Protein AF-A0A8S2GA07-F1 (afdb_monomer)

Foldseek 3Di:
DVCCLVVLNPVHDPVVVLVVQKDKDWAQDALVVCPPDFDLQNLQLVLCCVLVNPVQRPDHGRIFIWAFFCAPPPDDSSLRTYGPVLVVDDPVSSVVSCCVSRVDDPPDDPDPSNGHDSVVSVVVVVVVVVVVVVVVVVVVVVVVVQVVDPPPVVCVVVVVVVVVVVPD

Secondary structure (DSSP, 8-state):
-HHHHHTTTTTS-HHHHHHHH-EEEE-SS-GGGGTT---HHHHHHHHHHHHH-GGGGSSTT-EEEEEEBS-STTS-GGGGEEEGGGGGS-HHHHHHHHHHHHT--TTS---HHHHB-HHHHHHHHHHHHHHHHHHHHHHHHHHHHHHTSTTGGGTHHHHHHHHHHTT-

InterPro domains:
  IPR029703 DNA polymerase epsilon catalytic subunit [PTHR10670] (1-134)
  IPR043502 DNA/RNA polymerase superfamily [SSF56672] (13-139)
  IPR055191 DNA polymerase epsilon ,catalytic subunit A, thumb domain [PF22634] (1-134)

Solvent-accessible surface area (backbone atoms only — not comparable to full-atom values): 9688 Å² total; per-residue (Å²): 108,68,64,44,56,76,53,62,42,71,94,51,53,72,69,59,49,49,63,75,65,45,45,77,45,70,36,88,55,35,66,79,78,52,71,87,65,86,38,43,54,53,40,19,46,53,52,46,23,70,74,76,35,63,76,70,43,66,51,61,55,43,71,33,44,29,39,54,36,50,38,52,77,91,58,58,70,37,73,20,30,42,45,53,70,47,78,75,46,58,70,70,60,31,51,52,52,52,29,66,67,34,72,49,58,93,88,57,81,82,48,67,71,77,40,41,28,56,65,60,54,50,54,52,51,51,53,50,52,50,49,53,53,48,50,53,54,52,52,51,52,51,51,56,54,52,72,68,40,93,71,42,84,75,53,52,63,60,52,55,56,49,60,62,60,74,73,111

Radius of gyration: 22.99 Å; Cα contacts (8 Å, |Δi|>4): 160; chains: 1; bounding box: 65×40×54 Å

Structure (mmCIF, N/CA/C/O backbone):
data_AF-A0A8S2GA07-F1
#
_entry.id   AF-A0A8S2GA07-F1
#
loop_
_atom_site.group_PDB
_atom_site.id
_atom_site.type_symbol
_atom_site.label_atom_id
_atom_site.label_alt_id
_atom_site.label_comp_id
_atom_site.label_asym_id
_atom_site.label_entity_id
_atom_site.label_seq_id
_atom_site.pdbx_PDB_ins_code
_atom_site.Cartn_x
_atom_site.Cartn_y
_atom_site.Cartn_z
_atom_site.occupancy
_atom_site.B_iso_or_equiv
_atom_site.auth_seq_id
_atom_site.auth_comp_id
_atom_site.auth_asym_id
_atom_site.auth_atom_id
_atom_site.pdbx_PDB_model_num
ATOM 1 N N . TRP A 1 1 ? 9.305 -14.309 -10.192 1.00 75.12 1 TRP A N 1
ATOM 2 C CA . TRP A 1 1 ? 8.770 -12.931 -10.089 1.00 75.12 1 TRP A CA 1
ATOM 3 C C . TRP A 1 1 ? 7.578 -12.717 -11.002 1.00 75.12 1 TRP A C 1
ATOM 5 O O . TRP A 1 1 ? 6.511 -12.451 -10.474 1.00 75.12 1 TRP A O 1
ATOM 15 N N . LEU A 1 2 ? 7.715 -12.875 -12.326 1.00 82.94 2 LEU A N 1
ATOM 16 C CA . LEU A 1 2 ? 6.556 -12.829 -13.230 1.00 82.94 2 LEU A CA 1
ATOM 17 C C . LEU A 1 2 ? 5.563 -13.952 -12.913 1.00 82.94 2 LEU A C 1
ATOM 19 O O . LEU A 1 2 ? 4.393 -13.659 -12.715 1.00 82.94 2 LEU A O 1
ATOM 23 N N . ASP A 1 3 ? 6.044 -15.187 -12.738 1.00 87.00 3 ASP A N 1
ATOM 24 C CA . ASP A 1 3 ? 5.172 -16.331 -12.425 1.00 87.00 3 ASP A CA 1
ATOM 25 C C . ASP A 1 3 ? 4.353 -16.106 -11.154 1.00 87.00 3 ASP A C 1
ATOM 27 O O . ASP A 1 3 ? 3.157 -16.340 -11.158 1.00 87.00 3 ASP A O 1
ATOM 31 N N . VAL A 1 4 ? 4.969 -15.547 -10.105 1.00 90.12 4 VAL A N 1
ATOM 32 C CA . VAL A 1 4 ? 4.290 -15.211 -8.841 1.00 90.12 4 VAL A CA 1
ATOM 33 C C . VAL A 1 4 ? 3.187 -14.169 -9.046 1.00 90.12 4 VAL A C 1
ATOM 35 O O . VAL A 1 4 ? 2.125 -14.282 -8.444 1.00 90.12 4 VAL A O 1
ATOM 38 N N . LEU A 1 5 ? 3.422 -13.149 -9.878 1.00 91.69 5 LEU A N 1
ATOM 39 C CA . LEU A 1 5 ? 2.415 -12.120 -10.147 1.00 91.69 5 LEU A CA 1
ATOM 40 C C . LEU A 1 5 ? 1.276 -12.653 -11.023 1.00 91.69 5 LEU A C 1
ATOM 42 O O . LEU A 1 5 ? 0.121 -12.362 -10.737 1.00 91.69 5 LEU A O 1
ATOM 46 N N . TYR A 1 6 ? 1.580 -13.449 -12.051 1.00 91.44 6 TYR A N 1
ATOM 47 C CA . TYR A 1 6 ? 0.567 -14.017 -12.948 1.00 91.44 6 TYR A CA 1
ATOM 48 C C . TYR A 1 6 ? -0.194 -15.201 -12.340 1.00 91.44 6 TYR A C 1
ATOM 50 O O . TYR A 1 6 ? -1.338 -15.436 -12.717 1.00 91.44 6 TYR A O 1
ATOM 58 N N . SER A 1 7 ? 0.396 -15.918 -11.380 1.00 93.81 7 SER A N 1
ATOM 59 C CA . SER A 1 7 ? -0.290 -16.948 -10.591 1.00 93.81 7 SER A CA 1
ATOM 60 C C . SER A 1 7 ? -1.026 -16.383 -9.374 1.00 93.81 7 SER A C 1
ATOM 62 O O . SER A 1 7 ? -1.534 -17.158 -8.566 1.00 93.81 7 SER A O 1
ATOM 64 N N . HIS A 1 8 ? -1.060 -15.053 -9.211 1.00 93.12 8 HIS A N 1
ATOM 65 C CA . HIS A 1 8 ? -1.625 -14.369 -8.042 1.00 93.12 8 HIS A CA 1
ATOM 66 C C . HIS A 1 8 ? -1.103 -14.921 -6.699 1.00 93.12 8 HIS A C 1
ATOM 68 O O . HIS A 1 8 ? -1.812 -14.959 -5.693 1.00 93.12 8 HIS A O 1
ATOM 74 N N . GLY A 1 9 ? 0.158 -15.363 -6.670 1.00 91.19 9 GLY A N 1
ATOM 75 C CA . GLY A 1 9 ? 0.802 -15.887 -5.469 1.00 91.19 9 GLY A CA 1
ATOM 76 C C . GLY A 1 9 ? 0.146 -17.150 -4.903 1.00 91.19 9 GLY A C 1
ATOM 77 O O . GLY A 1 9 ? 0.163 -17.336 -3.686 1.00 91.19 9 GLY A O 1
ATOM 78 N N . ASN A 1 10 ? -0.449 -17.999 -5.747 1.00 90.81 10 ASN A N 1
ATOM 79 C CA . ASN A 1 10 ? -1.094 -19.244 -5.308 1.00 90.81 10 ASN A CA 1
ATOM 80 C C . ASN A 1 10 ? -0.121 -20.233 -4.643 1.00 90.81 10 ASN A C 1
ATOM 82 O O . ASN A 1 10 ? -0.509 -20.934 -3.713 1.00 90.81 10 ASN A O 1
ATOM 86 N N . ASP A 1 11 ? 1.141 -20.255 -5.077 1.00 90.38 11 ASP A N 1
ATOM 87 C CA . ASP A 1 11 ? 2.148 -21.220 -4.608 1.00 90.38 11 ASP A CA 1
ATOM 88 C C . ASP A 1 11 ? 2.982 -20.717 -3.415 1.00 90.38 11 ASP A C 1
ATOM 90 O O . ASP A 1 11 ? 3.958 -21.357 -3.025 1.00 90.38 11 ASP A O 1
ATOM 94 N N . ILE A 1 12 ? 2.638 -19.554 -2.849 1.00 93.12 12 ILE A N 1
ATOM 95 C CA . ILE A 1 12 ? 3.376 -18.934 -1.739 1.00 93.12 12 ILE A CA 1
ATOM 96 C C . ILE A 1 12 ? 2.453 -18.575 -0.580 1.00 93.12 12 ILE A C 1
ATOM 98 O O . ILE A 1 12 ? 1.261 -18.325 -0.761 1.00 93.12 12 ILE A O 1
ATOM 102 N N . THR A 1 13 ? 3.013 -18.520 0.627 1.00 93.31 13 THR A N 1
ATOM 103 C CA . THR A 1 13 ? 2.250 -18.166 1.831 1.00 93.31 13 THR A CA 1
ATOM 104 C C . THR A 1 13 ? 1.920 -16.673 1.873 1.00 93.31 13 THR A C 1
ATOM 106 O O . THR A 1 13 ? 2.629 -15.847 1.302 1.00 93.31 13 THR A O 1
ATOM 109 N N . ASP A 1 14 ? 0.879 -16.287 2.615 1.00 91.12 14 ASP A N 1
ATOM 110 C CA . ASP A 1 14 ? 0.476 -14.876 2.755 1.00 91.12 14 ASP A CA 1
ATOM 111 C C . ASP A 1 14 ? 1.594 -14.000 3.324 1.00 91.12 14 ASP A C 1
ATOM 113 O O . ASP A 1 14 ? 1.749 -12.841 2.942 1.00 91.12 14 ASP A O 1
ATOM 117 N N . LYS A 1 15 ? 2.401 -14.564 4.228 1.00 90.06 15 LYS A N 1
ATOM 118 C CA . LYS A 1 15 ? 3.541 -13.873 4.830 1.00 90.06 15 LYS A CA 1
ATOM 119 C C . LYS A 1 15 ? 4.607 -13.551 3.783 1.00 90.06 15 LYS A C 1
ATOM 121 O O . LYS A 1 15 ? 5.058 -12.409 3.716 1.00 90.06 15 LYS A O 1
ATOM 126 N N . GLU A 1 16 ? 4.985 -14.539 2.973 1.00 91.75 16 GLU A N 1
ATOM 127 C CA . GLU A 1 16 ? 5.952 -14.366 1.883 1.00 91.75 16 GLU A CA 1
ATOM 128 C C . GLU A 1 16 ? 5.404 -13.423 0.814 1.00 91.75 16 GLU A C 1
ATOM 130 O O . GLU A 1 16 ? 6.106 -12.518 0.367 1.00 91.75 16 GLU A O 1
ATOM 135 N N . LEU A 1 17 ? 4.126 -13.576 0.457 1.00 92.25 17 LEU A N 1
ATOM 136 C CA . LEU A 1 17 ? 3.453 -12.716 -0.508 1.00 92.25 17 LEU A CA 1
ATOM 137 C C . LEU A 1 17 ? 3.510 -11.252 -0.069 1.00 92.25 17 LEU A C 1
ATOM 139 O O . LEU A 1 17 ? 3.981 -10.403 -0.825 1.00 92.25 17 LEU A O 1
ATOM 143 N N . VAL A 1 18 ? 3.088 -10.962 1.166 1.00 90.81 18 VAL A N 1
ATOM 144 C CA . VAL A 1 18 ? 3.154 -9.621 1.757 1.00 90.81 18 VAL A CA 1
ATOM 145 C C . VAL A 1 18 ? 4.578 -9.083 1.741 1.00 90.81 18 VAL A C 1
ATOM 147 O O . VAL A 1 18 ? 4.783 -7.913 1.428 1.00 90.81 18 VAL A O 1
ATOM 150 N N . GLU A 1 19 ? 5.572 -9.903 2.071 1.00 90.25 19 GLU A N 1
ATOM 151 C CA . GLU A 1 19 ? 6.963 -9.467 2.074 1.00 90.25 19 GLU A CA 1
ATOM 152 C C . GLU A 1 19 ? 7.434 -9.029 0.684 1.00 90.25 19 GLU A C 1
ATOM 154 O O . GLU A 1 19 ? 7.995 -7.937 0.559 1.00 90.25 19 GLU A O 1
ATOM 159 N N . LEU A 1 20 ? 7.104 -9.810 -0.347 1.00 90.88 20 LEU A N 1
ATOM 160 C CA . LEU A 1 20 ? 7.487 -9.560 -1.737 1.00 90.88 20 LEU A CA 1
ATOM 161 C C . LEU A 1 20 ? 6.804 -8.329 -2.349 1.00 90.88 20 LEU A C 1
ATOM 163 O O . LEU A 1 20 ? 7.451 -7.568 -3.067 1.00 90.88 20 LEU A O 1
ATOM 167 N N . ILE A 1 21 ? 5.507 -8.129 -2.094 1.00 92.19 21 ILE A N 1
ATOM 168 C CA . ILE A 1 21 ? 4.715 -7.070 -2.754 1.00 92.19 21 ILE A CA 1
ATOM 169 C C . ILE A 1 21 ? 4.611 -5.781 -1.932 1.00 92.19 21 ILE A C 1
ATOM 171 O O . ILE A 1 21 ? 4.107 -4.764 -2.421 1.00 92.19 21 ILE A O 1
ATOM 175 N N . SER A 1 22 ? 5.026 -5.819 -0.663 1.00 93.44 22 SER A N 1
ATOM 176 C CA . SER A 1 22 ? 4.945 -4.657 0.214 1.00 93.44 22 SER A CA 1
ATOM 177 C C . SER A 1 22 ? 5.824 -3.513 -0.262 1.00 93.44 22 SER A C 1
ATOM 179 O O . SER A 1 22 ? 6.985 -3.690 -0.621 1.00 93.44 22 SER A O 1
ATOM 181 N N . GLU A 1 23 ? 5.293 -2.300 -0.168 1.00 94.56 23 GL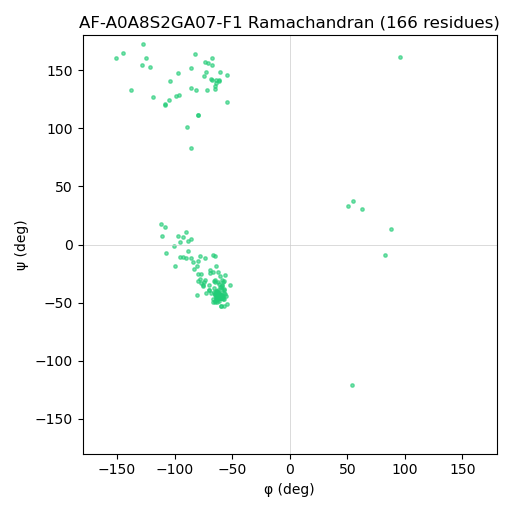U A N 1
ATOM 182 C CA . GLU A 1 23 ? 6.076 -1.089 -0.341 1.00 94.56 23 GLU A CA 1
ATOM 183 C C . GLU A 1 23 ? 6.353 -0.446 1.014 1.00 94.56 23 GLU A C 1
ATOM 185 O O . GLU A 1 23 ? 5.489 -0.408 1.890 1.00 94.56 23 GLU A O 1
ATOM 190 N N . ARG A 1 24 ? 7.570 0.077 1.181 1.00 94.38 24 ARG A N 1
ATOM 191 C CA . ARG A 1 24 ? 8.006 0.791 2.381 1.00 94.38 24 ARG A CA 1
ATOM 192 C C . ARG A 1 24 ? 8.375 2.224 2.020 1.00 94.38 24 ARG A C 1
ATOM 194 O O . ARG A 1 24 ? 9.212 2.439 1.147 1.00 94.38 24 ARG A O 1
ATOM 201 N N . ARG A 1 25 ? 7.791 3.203 2.715 1.00 93.94 25 ARG A N 1
ATOM 202 C CA . ARG A 1 25 ? 8.138 4.626 2.585 1.00 93.94 25 ARG A CA 1
ATOM 203 C C . ARG A 1 25 ? 8.208 5.314 3.940 1.00 93.94 25 ARG A C 1
ATOM 205 O O . ARG A 1 25 ? 7.290 5.198 4.744 1.00 93.94 25 ARG A O 1
ATOM 212 N N . THR A 1 26 ? 9.269 6.082 4.156 1.00 93.06 26 THR A N 1
ATOM 213 C CA . THR A 1 26 ? 9.453 6.884 5.372 1.00 93.06 26 THR A CA 1
ATOM 214 C C . THR A 1 26 ? 8.995 8.317 5.126 1.00 93.06 26 THR A C 1
ATOM 216 O O . THR A 1 26 ? 9.399 8.937 4.142 1.00 93.06 26 THR A O 1
ATOM 219 N N . MET A 1 27 ? 8.145 8.843 6.006 1.00 90.56 27 MET A N 1
ATOM 220 C CA . MET A 1 27 ? 7.692 10.235 5.955 1.00 90.56 27 MET A CA 1
ATOM 221 C C . MET A 1 27 ? 8.739 11.163 6.575 1.00 90.56 27 MET A C 1
ATOM 223 O O . MET A 1 27 ? 9.256 10.894 7.656 1.00 90.56 27 MET A O 1
ATOM 227 N N . SER A 1 28 ? 9.057 12.265 5.894 1.00 88.62 28 SER A N 1
ATOM 228 C CA . SER A 1 28 ? 10.076 13.224 6.343 1.00 88.62 28 SER A CA 1
ATOM 229 C C . SER A 1 28 ? 9.554 14.243 7.358 1.00 88.62 28 SER A C 1
ATOM 231 O O . SER A 1 28 ? 10.344 14.831 8.095 1.00 88.62 28 SER A O 1
ATOM 233 N N . ARG A 1 29 ? 8.236 14.456 7.397 1.00 88.56 29 ARG A N 1
ATOM 234 C CA . ARG A 1 29 ? 7.536 15.396 8.287 1.00 88.56 29 ARG A CA 1
ATOM 235 C C . ARG A 1 29 ? 6.409 14.685 9.036 1.00 88.56 29 ARG A C 1
ATOM 237 O O . ARG A 1 29 ? 6.130 13.518 8.749 1.00 88.56 29 ARG A O 1
ATOM 244 N N . MET A 1 30 ? 5.784 15.371 9.990 1.00 88.75 30 MET A N 1
ATOM 245 C CA . MET A 1 30 ? 4.622 14.847 10.713 1.00 88.75 30 MET A CA 1
ATOM 246 C C . MET A 1 30 ? 3.398 14.801 9.796 1.00 88.75 30 MET A C 1
ATOM 248 O O . MET A 1 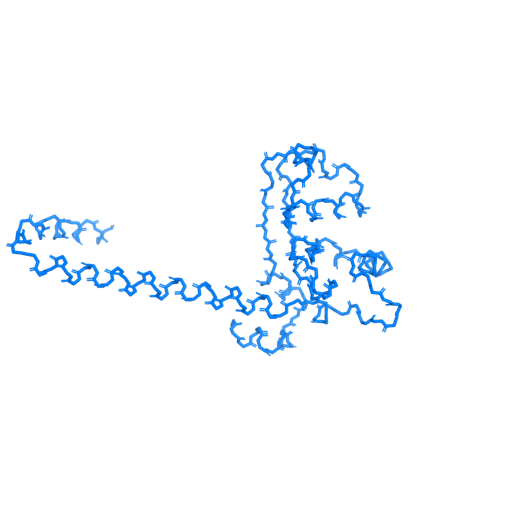30 ? 3.323 15.546 8.818 1.00 88.75 30 MET A O 1
ATOM 252 N N . LEU A 1 31 ? 2.421 13.939 10.102 1.00 88.56 31 LEU A N 1
ATOM 253 C CA . LEU A 1 31 ? 1.207 13.816 9.286 1.00 88.56 31 LEU A CA 1
ATOM 254 C C . LEU A 1 31 ? 0.425 15.141 9.203 1.00 88.56 31 LEU A C 1
ATOM 256 O O . LEU A 1 31 ? -0.094 15.469 8.136 1.00 88.56 31 LEU A O 1
ATOM 260 N N . SER A 1 32 ? 0.396 15.916 10.293 1.00 87.75 32 SER A N 1
ATOM 261 C CA . SER A 1 32 ? -0.239 17.241 10.372 1.00 87.75 32 SER A CA 1
ATOM 262 C C . SER A 1 32 ? 0.317 18.243 9.359 1.00 87.75 32 SER A C 1
ATOM 264 O O . SER A 1 32 ? -0.422 19.083 8.852 1.00 87.75 32 SER A O 1
ATOM 266 N N . ASP A 1 33 ? 1.602 18.129 9.020 1.00 89.19 33 ASP A N 1
ATOM 267 C CA . ASP A 1 33 ? 2.317 19.121 8.211 1.00 89.19 33 ASP A CA 1
ATOM 268 C C . ASP A 1 33 ? 2.036 18.977 6.709 1.00 89.19 33 ASP A C 1
ATOM 270 O O . ASP A 1 33 ? 2.377 19.861 5.920 1.00 89.19 33 ASP A O 1
ATOM 274 N N . TYR A 1 34 ? 1.449 17.853 6.286 1.00 86.81 34 TYR A N 1
ATOM 275 C CA . TYR A 1 34 ? 1.146 17.586 4.878 1.00 86.81 34 TYR A CA 1
ATOM 276 C C . TYR A 1 34 ? -0.184 18.204 4.412 1.00 86.81 34 TYR A C 1
ATOM 278 O O . TYR A 1 34 ? -0.405 18.300 3.203 1.00 86.81 34 TYR A O 1
ATOM 286 N N . GLY A 1 35 ? -1.057 18.640 5.329 1.00 86.69 35 GLY A N 1
ATOM 287 C CA . GLY A 1 35 ? -2.333 19.288 5.002 1.00 86.69 35 GLY A CA 1
ATOM 288 C C . GLY A 1 35 ? -3.206 18.462 4.044 1.00 86.69 35 GLY A C 1
ATOM 289 O O . GLY A 1 35 ? -3.560 17.316 4.331 1.00 86.69 35 GLY A O 1
ATOM 290 N N . GLU A 1 36 ? -3.540 19.042 2.888 1.00 88.56 36 GLU A N 1
ATOM 291 C CA . GLU A 1 36 ? -4.397 18.428 1.858 1.00 88.56 36 GLU A CA 1
ATOM 292 C C . GLU A 1 36 ? -3.643 17.577 0.822 1.00 88.56 36 GLU A C 1
ATOM 294 O O . GLU A 1 36 ? -4.247 17.052 -0.117 1.00 88.56 36 GLU A O 1
ATOM 299 N N . GLN A 1 37 ? -2.324 17.409 0.964 1.00 91.56 37 GLN A N 1
ATOM 300 C CA . GLN A 1 37 ? -1.556 16.604 0.017 1.00 91.56 37 GLN A CA 1
ATOM 301 C C . GLN A 1 37 ? -2.043 15.149 -0.002 1.00 91.56 37 GLN A C 1
ATOM 303 O O . GLN A 1 37 ? -2.331 14.537 1.030 1.00 91.56 37 GLN A O 1
ATOM 308 N N . LYS A 1 38 ? -2.087 14.566 -1.203 1.00 91.00 38 LYS A N 1
ATOM 309 C CA . LYS A 1 38 ? -2.462 13.166 -1.412 1.00 91.00 38 LYS A CA 1
ATOM 310 C C . LYS A 1 38 ? -1.235 12.355 -1.807 1.00 91.00 38 LYS A C 1
ATOM 312 O O . LYS A 1 38 ? -0.590 12.624 -2.815 1.00 91.00 38 LYS A O 1
ATOM 317 N N . SER A 1 39 ? -0.917 11.339 -1.015 1.00 93.38 39 SER A N 1
ATOM 318 C CA . SER A 1 39 ? 0.091 10.332 -1.351 1.00 93.38 39 SER A CA 1
ATOM 319 C C . SER A 1 39 ? -0.258 9.004 -0.688 1.00 93.38 39 SER A C 1
ATOM 321 O O . SER A 1 39 ? -1.013 8.972 0.284 1.00 93.38 39 SER A O 1
ATOM 323 N N . THR A 1 40 ? 0.305 7.905 -1.190 1.00 94.88 40 THR A N 1
ATOM 324 C CA . THR A 1 40 ? 0.121 6.574 -0.590 1.00 94.88 40 THR A CA 1
ATOM 325 C C . THR A 1 40 ? 0.593 6.538 0.864 1.00 94.88 40 THR A C 1
ATOM 327 O O . THR A 1 40 ? -0.099 5.977 1.712 1.00 94.88 40 THR A O 1
ATOM 330 N N . SER A 1 41 ? 1.710 7.203 1.183 1.00 94.19 41 SER A N 1
ATOM 331 C CA . SER A 1 41 ? 2.207 7.334 2.558 1.00 94.19 41 SER A CA 1
ATOM 332 C C . SER A 1 41 ? 1.228 8.093 3.455 1.00 94.19 41 SER A C 1
ATOM 334 O O . SER A 1 41 ? 0.938 7.629 4.550 1.00 94.19 41 SER A O 1
ATOM 336 N N . ILE A 1 42 ? 0.662 9.213 2.986 1.00 94.44 42 ILE A N 1
ATOM 337 C CA . ILE A 1 42 ? -0.303 10.009 3.767 1.00 94.44 42 ILE A CA 1
ATOM 338 C C . ILE A 1 42 ? -1.574 9.199 4.045 1.00 94.44 42 ILE A C 1
ATOM 340 O O . ILE A 1 42 ? -2.040 9.169 5.182 1.00 94.44 42 ILE A O 1
ATOM 344 N N . SER A 1 43 ? -2.120 8.503 3.044 1.00 95.25 43 SER A N 1
ATOM 345 C CA . SER A 1 43 ? -3.294 7.641 3.242 1.00 95.25 43 SER A CA 1
ATOM 346 C C . SER A 1 43 ? -3.007 6.491 4.205 1.00 95.25 43 SER A C 1
ATOM 348 O O . SER A 1 43 ? -3.826 6.191 5.069 1.00 95.25 43 SER A O 1
ATOM 350 N N . THR A 1 44 ? -1.824 5.880 4.097 1.00 96.06 44 THR A N 1
ATOM 351 C CA . THR A 1 44 ? -1.392 4.809 5.005 1.00 96.06 44 THR A CA 1
ATOM 352 C C . THR A 1 44 ? -1.271 5.325 6.437 1.00 96.06 44 THR A C 1
ATOM 354 O O . THR A 1 44 ? -1.781 4.690 7.353 1.00 96.06 44 THR A O 1
ATOM 357 N N . ALA A 1 45 ? -0.656 6.491 6.638 1.00 95.00 45 ALA A N 1
ATOM 358 C CA . ALA A 1 45 ? -0.524 7.121 7.948 1.00 95.00 45 ALA A CA 1
ATOM 359 C C . ALA A 1 45 ? -1.887 7.466 8.565 1.00 95.00 45 ALA A C 1
ATOM 361 O O . ALA A 1 45 ? -2.114 7.162 9.731 1.00 95.00 45 ALA A O 1
ATOM 362 N N . LYS A 1 46 ? -2.825 8.013 7.779 1.00 94.75 46 LYS A N 1
ATOM 363 C CA . LYS A 1 46 ? -4.205 8.273 8.232 1.00 94.75 46 LYS A CA 1
ATOM 364 C C . LYS A 1 46 ? -4.907 6.988 8.682 1.00 94.75 46 LYS A C 1
ATOM 366 O O . LYS A 1 46 ? -5.525 6.974 9.739 1.00 94.75 46 LYS A O 1
ATOM 371 N N . ARG A 1 47 ? -4.763 5.897 7.921 1.00 96.12 47 ARG A N 1
ATOM 372 C CA . ARG A 1 47 ? -5.315 4.578 8.281 1.00 96.12 47 ARG A CA 1
ATOM 373 C C . ARG A 1 47 ? -4.653 3.985 9.526 1.00 96.12 47 ARG A C 1
ATOM 375 O O . A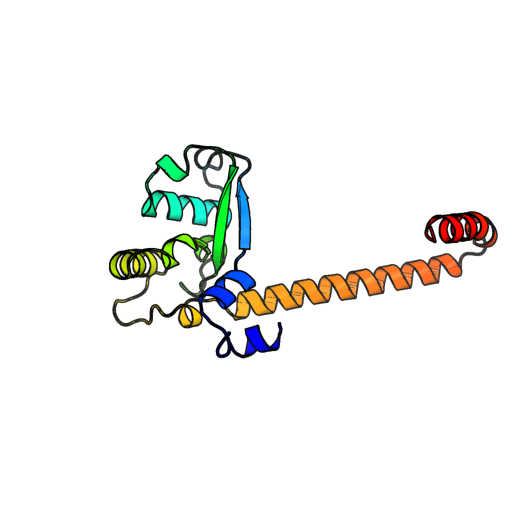RG A 1 47 ? -5.333 3.370 10.336 1.00 96.12 47 ARG A O 1
ATOM 382 N N . LEU A 1 48 ? -3.346 4.184 9.700 1.00 95.25 48 LEU A N 1
ATOM 383 C CA . LEU A 1 48 ? -2.635 3.776 10.913 1.00 95.25 48 LEU A CA 1
ATOM 384 C C . LEU A 1 48 ? -3.111 4.557 12.142 1.00 95.25 48 LEU A C 1
ATOM 386 O O . LEU A 1 48 ? -3.345 3.928 13.166 1.00 95.25 48 LEU A O 1
ATOM 390 N N . ALA A 1 49 ? -3.302 5.875 12.035 1.00 94.38 49 ALA A N 1
ATOM 391 C CA . ALA A 1 49 ? -3.859 6.692 13.116 1.00 94.38 49 ALA A CA 1
ATOM 392 C C . ALA A 1 49 ? -5.281 6.252 13.485 1.00 94.38 49 ALA A C 1
ATOM 394 O O . ALA A 1 49 ? -5.611 6.111 14.655 1.00 94.38 49 ALA A O 1
ATOM 395 N N . GLU A 1 50 ? -6.109 5.957 12.482 1.00 95.06 50 GLU A N 1
ATOM 396 C CA . GLU A 1 50 ? -7.468 5.466 12.706 1.00 95.06 50 GLU A CA 1
ATOM 397 C C . GLU A 1 50 ? -7.489 4.098 13.411 1.00 95.06 50 GLU A C 1
ATOM 399 O O . GLU A 1 50 ? -8.320 3.863 14.282 1.00 95.06 50 GLU A O 1
ATOM 404 N N . PHE A 1 51 ? -6.574 3.199 13.040 1.00 94.75 51 PHE A N 1
ATOM 405 C CA . PHE A 1 51 ? -6.511 1.833 13.561 1.00 94.75 51 PHE A CA 1
ATOM 406 C C . PHE A 1 51 ? -5.838 1.736 14.939 1.00 94.75 51 PHE A C 1
ATOM 408 O O . PHE A 1 51 ? -6.324 1.010 15.804 1.00 94.75 51 PHE A O 1
ATOM 415 N N . LEU A 1 52 ? -4.721 2.438 15.140 1.00 92.88 52 LEU A N 1
ATOM 416 C CA . LEU A 1 52 ? -3.859 2.320 16.324 1.00 92.88 52 LEU A CA 1
ATOM 417 C C . LEU A 1 52 ? -3.956 3.523 17.274 1.00 92.88 52 LEU A C 1
ATOM 419 O O . LEU A 1 52 ? -3.385 3.479 18.361 1.00 92.88 52 LEU A O 1
ATOM 423 N N . GLY A 1 53 ? -4.658 4.583 16.873 1.00 92.44 53 GLY A N 1
ATOM 424 C CA . GLY A 1 53 ? -4.729 5.855 17.586 1.00 92.44 53 GLY A CA 1
ATOM 425 C C . GLY A 1 53 ? -3.730 6.895 17.072 1.00 92.44 53 GLY A C 1
ATOM 426 O O . GLY A 1 53 ? -2.726 6.585 16.422 1.00 92.44 53 GLY A O 1
ATOM 427 N N . ASP A 1 54 ? -4.000 8.158 17.407 1.00 90.69 54 ASP A N 1
ATOM 428 C CA . ASP A 1 54 ? -3.233 9.312 16.921 1.00 90.69 54 ASP A CA 1
ATOM 429 C C . ASP A 1 54 ? -1.773 9.322 17.391 1.00 90.69 54 ASP A C 1
ATOM 431 O O . ASP A 1 54 ? -0.937 9.980 16.777 1.00 90.69 54 ASP A O 1
ATOM 435 N N . ASP A 1 55 ? -1.435 8.562 18.437 1.00 88.50 55 ASP A N 1
ATOM 436 C CA . ASP A 1 55 ? -0.070 8.445 18.961 1.00 88.50 55 ASP A CA 1
ATOM 437 C C . ASP A 1 55 ? 0.938 7.966 17.905 1.00 88.50 55 ASP A C 1
ATOM 439 O O . ASP A 1 55 ? 2.085 8.407 17.904 1.00 88.50 55 ASP A O 1
ATOM 443 N N . VAL A 1 56 ? 0.508 7.135 16.948 1.00 87.31 56 VAL A N 1
ATOM 444 C CA . VAL A 1 56 ? 1.385 6.562 15.908 1.00 87.31 56 VAL A CA 1
ATOM 445 C C . VAL A 1 56 ? 1.868 7.605 14.895 1.00 87.31 56 VAL A C 1
ATOM 447 O O . VAL A 1 56 ? 2.887 7.406 14.234 1.00 87.31 56 VAL A O 1
ATOM 450 N N . VAL A 1 57 ? 1.153 8.723 14.758 1.00 87.38 57 VAL A N 1
ATOM 451 C CA . VAL A 1 57 ? 1.432 9.760 13.750 1.00 87.38 57 VAL A CA 1
ATOM 452 C C . VAL A 1 57 ? 1.956 11.067 14.350 1.00 87.38 57 VAL A C 1
ATOM 454 O O . VAL A 1 57 ? 2.110 12.047 13.618 1.00 87.38 57 VAL A O 1
ATOM 457 N N . LYS A 1 58 ? 2.247 11.084 15.660 1.00 84.50 58 LYS A N 1
ATOM 458 C CA . LYS A 1 58 ? 2.771 12.262 16.372 1.00 84.50 58 LYS A CA 1
ATOM 459 C C . LYS A 1 58 ? 4.206 12.594 15.988 1.00 84.50 58 LYS A C 1
ATOM 461 O O . LYS A 1 58 ? 4.554 13.767 15.905 1.00 84.50 58 LYS A O 1
ATOM 466 N N . ASP A 1 59 ? 5.018 11.576 15.725 1.00 86.31 59 ASP A N 1
ATOM 467 C CA . ASP A 1 59 ? 6.437 11.755 15.444 1.00 86.31 59 ASP A CA 1
ATOM 468 C C . ASP A 1 59 ? 6.751 11.771 13.944 1.00 86.31 59 ASP A C 1
ATOM 470 O O . ASP A 1 59 ? 6.136 11.092 13.114 1.00 86.31 59 ASP A O 1
ATOM 474 N N . LYS A 1 60 ? 7.780 12.545 13.586 1.00 87.00 60 LYS A N 1
ATOM 475 C CA . LYS A 1 60 ? 8.385 12.498 12.249 1.00 87.00 60 LYS A CA 1
ATOM 476 C C . LYS A 1 60 ? 9.097 11.159 12.033 1.00 87.00 60 LYS A C 1
ATOM 478 O O . LYS A 1 60 ? 9.596 10.550 12.974 1.00 87.00 60 LYS A O 1
ATOM 483 N N . GLY A 1 61 ? 9.233 10.740 10.777 1.00 87.75 61 GLY A N 1
ATOM 484 C CA . GLY A 1 61 ? 9.936 9.496 10.446 1.00 87.75 61 GLY A CA 1
ATOM 485 C C . GLY A 1 61 ? 9.049 8.254 10.450 1.00 87.75 61 GLY A C 1
ATOM 486 O O . GLY A 1 61 ? 9.575 7.142 10.393 1.00 87.75 61 GLY A O 1
ATOM 487 N N . LEU A 1 62 ? 7.720 8.416 10.470 1.00 91.12 62 LEU A N 1
ATOM 488 C CA . LEU A 1 62 ? 6.793 7.295 10.357 1.00 91.12 62 LEU A CA 1
ATOM 489 C C . LEU A 1 62 ? 7.096 6.470 9.102 1.00 91.12 62 LEU A C 1
ATOM 491 O O . LEU A 1 62 ? 7.075 6.959 7.967 1.00 91.12 62 LEU A O 1
ATOM 495 N N . CYS A 1 63 ? 7.357 5.187 9.323 1.00 92.81 63 CYS A N 1
ATOM 496 C CA . CYS A 1 63 ? 7.576 4.220 8.269 1.00 92.81 63 CYS A CA 1
ATOM 497 C C . CYS A 1 63 ? 6.241 3.596 7.849 1.00 92.81 63 CYS A C 1
ATOM 499 O O . CYS A 1 63 ? 5.744 2.661 8.475 1.00 92.81 63 CYS A O 1
ATOM 501 N N . CYS A 1 64 ? 5.694 4.071 6.736 1.00 94.00 64 CYS A N 1
ATOM 502 C CA . CYS A 1 64 ? 4.506 3.503 6.120 1.00 94.00 64 CYS A CA 1
ATOM 503 C C . CYS A 1 64 ? 4.891 2.264 5.310 1.00 94.00 64 CYS A C 1
ATOM 505 O O . CYS A 1 64 ? 5.557 2.376 4.277 1.00 94.00 64 CYS A O 1
ATOM 507 N N . ARG A 1 65 ? 4.462 1.084 5.766 1.00 96.00 65 ARG A N 1
ATOM 508 C CA . ARG A 1 65 ? 4.546 -0.157 4.990 1.00 96.00 65 ARG A CA 1
ATOM 509 C C . ARG A 1 65 ? 3.143 -0.558 4.538 1.00 96.00 65 ARG A C 1
ATOM 511 O O . ARG A 1 65 ? 2.267 -0.742 5.385 1.00 96.00 65 ARG A O 1
ATOM 518 N N . PHE A 1 66 ? 2.918 -0.656 3.232 1.00 96.81 66 PHE A N 1
ATOM 519 C CA . PHE A 1 66 ? 1.575 -0.799 2.667 1.00 96.81 66 PHE A CA 1
ATOM 520 C C . PHE A 1 66 ? 1.529 -1.690 1.424 1.00 96.81 66 PHE A C 1
ATOM 522 O O . PHE A 1 66 ? 2.551 -1.971 0.795 1.00 96.81 66 PHE A O 1
ATOM 529 N N . VAL A 1 67 ? 0.312 -2.102 1.073 1.00 96.81 67 VAL A N 1
ATOM 530 C CA . VAL A 1 67 ? -0.048 -2.783 -0.180 1.00 96.81 67 VAL A CA 1
ATOM 531 C C . VAL A 1 67 ? -1.168 -2.027 -0.886 1.00 96.81 67 VAL A C 1
ATOM 533 O O . VAL A 1 67 ? -1.849 -1.213 -0.263 1.00 96.81 67 VAL A O 1
ATOM 536 N N . ILE A 1 68 ? -1.347 -2.259 -2.184 1.00 97.25 68 ILE A N 1
ATOM 537 C CA . ILE A 1 68 ? -2.382 -1.598 -2.983 1.00 97.25 68 ILE A CA 1
ATOM 538 C C . ILE A 1 68 ? -3.526 -2.574 -3.251 1.00 97.25 68 ILE A C 1
ATOM 540 O O . ILE A 1 68 ? -3.314 -3.660 -3.788 1.00 97.25 68 ILE A O 1
ATOM 544 N N . ALA A 1 69 ? -4.736 -2.165 -2.876 1.00 97.12 69 ALA A N 1
ATOM 545 C CA . ALA A 1 69 ? -5.957 -2.930 -3.095 1.00 97.12 69 ALA A CA 1
ATOM 546 C C . ALA A 1 69 ? -6.561 -2.677 -4.479 1.00 97.12 69 ALA A C 1
ATOM 548 O O . ALA A 1 69 ? -6.432 -1.574 -5.003 1.00 97.12 69 ALA A O 1
ATOM 549 N N . ASN A 1 70 ? -7.280 -3.640 -5.053 1.00 95.31 70 ASN A N 1
ATOM 550 C CA . ASN A 1 70 ? -8.007 -3.483 -6.323 1.00 95.31 70 ASN A CA 1
ATOM 551 C C . ASN A 1 70 ? -9.341 -2.722 -6.176 1.00 95.31 70 ASN A C 1
ATOM 553 O O . ASN A 1 70 ? -9.948 -2.323 -7.174 1.00 95.31 70 ASN A O 1
ATOM 557 N N . VAL A 1 71 ? -9.772 -2.488 -4.936 1.00 93.12 71 VAL A N 1
ATOM 558 C CA . VAL A 1 71 ? -11.020 -1.818 -4.566 1.00 93.12 71 VAL A CA 1
ATOM 559 C C . VAL A 1 71 ? -10.770 -0.576 -3.698 1.00 93.12 71 VAL A C 1
ATOM 561 O O . VAL A 1 71 ? -9.771 -0.520 -2.975 1.00 93.12 71 VAL A O 1
ATOM 564 N N . PRO A 1 72 ? -11.669 0.425 -3.743 1.00 93.19 72 PRO A N 1
ATOM 565 C CA . PRO A 1 72 ? -12.788 0.558 -4.684 1.00 93.19 72 PRO A CA 1
ATOM 566 C C . PRO A 1 72 ? -12.307 0.814 -6.125 1.00 93.19 72 PRO A C 1
ATOM 568 O O . PRO A 1 72 ? -11.328 1.526 -6.364 1.00 93.19 72 PRO A O 1
ATOM 571 N N . ARG A 1 73 ? -12.989 0.213 -7.108 1.00 89.25 73 ARG A N 1
ATOM 572 C CA . ARG A 1 73 ? -12.608 0.324 -8.526 1.00 89.25 73 ARG A CA 1
ATOM 573 C C . ARG A 1 73 ? -12.749 1.769 -9.007 1.00 89.25 73 ARG A C 1
ATOM 575 O O . ARG A 1 73 ? -13.737 2.431 -8.713 1.00 89.25 73 ARG A O 1
ATOM 582 N N . GLY A 1 74 ? -11.762 2.249 -9.759 1.00 88.69 74 GLY A N 1
ATOM 583 C CA . GLY A 1 74 ? -11.731 3.623 -10.275 1.00 88.69 74 GLY A CA 1
ATOM 584 C C . GLY A 1 74 ? -11.215 4.672 -9.284 1.00 88.69 74 GLY A C 1
ATOM 585 O O . GLY A 1 74 ? -10.929 5.792 -9.700 1.00 88.69 74 GLY A O 1
ATOM 586 N N . ALA A 1 75 ? -11.017 4.324 -8.008 1.00 93.62 75 ALA A N 1
ATOM 587 C CA . ALA A 1 75 ? -10.382 5.229 -7.059 1.00 93.62 75 ALA A CA 1
ATOM 588 C C . ALA A 1 75 ? -8.873 5.372 -7.327 1.00 93.62 75 ALA A C 1
ATOM 590 O O . ALA A 1 75 ? -8.210 4.421 -7.778 1.00 93.62 75 ALA A O 1
ATOM 591 N N . PRO A 1 76 ? -8.292 6.547 -7.027 1.00 94.50 76 PRO A N 1
ATOM 592 C CA . PRO A 1 76 ? -6.865 6.771 -7.204 1.00 94.50 76 PRO A CA 1
ATOM 593 C C . PRO A 1 76 ? -6.047 5.803 -6.341 1.00 94.50 76 PRO A C 1
ATOM 595 O O . PRO A 1 76 ? -6.437 5.451 -5.229 1.00 94.50 76 PRO A O 1
ATOM 598 N N . ILE A 1 77 ? -4.861 5.415 -6.824 1.00 95.06 77 ILE A N 1
ATOM 599 C CA . ILE A 1 77 ? -3.940 4.492 -6.124 1.00 95.06 77 ILE A CA 1
ATOM 600 C C . ILE A 1 77 ? -3.672 4.949 -4.681 1.00 95.06 77 ILE A C 1
ATOM 602 O O . ILE A 1 77 ? -3.559 4.132 -3.770 1.00 95.06 77 ILE A O 1
ATOM 606 N N . THR A 1 78 ? -3.620 6.265 -4.454 1.00 94.50 78 THR A N 1
ATOM 607 C CA . THR A 1 78 ? -3.425 6.853 -3.125 1.00 94.50 78 THR A CA 1
ATOM 608 C C . THR A 1 78 ? -4.499 6.438 -2.128 1.00 94.50 78 THR A C 1
ATOM 610 O O . THR A 1 78 ? -4.185 6.262 -0.959 1.00 94.50 78 THR A O 1
ATOM 613 N N . GLU A 1 79 ? -5.749 6.269 -2.554 1.00 93.31 79 GLU A N 1
ATOM 614 C CA . GLU A 1 79 ? -6.874 5.902 -1.681 1.00 93.31 79 GLU A CA 1
ATOM 615 C C . GLU A 1 79 ? -6.987 4.379 -1.498 1.00 93.31 79 GLU A C 1
ATOM 617 O O . GLU A 1 79 ? -7.657 3.903 -0.586 1.00 93.31 79 GLU A O 1
ATOM 622 N N . ARG A 1 80 ? -6.257 3.596 -2.298 1.00 95.81 80 ARG A N 1
ATOM 623 C CA . ARG A 1 80 ? -6.253 2.127 -2.254 1.00 95.81 80 ARG A CA 1
ATOM 624 C C . ARG A 1 80 ? -5.113 1.532 -1.412 1.00 95.81 80 ARG A C 1
ATOM 626 O O . ARG A 1 80 ? -4.993 0.317 -1.315 1.00 95.81 80 ARG A O 1
ATOM 633 N N . ALA A 1 81 ? -4.287 2.364 -0.773 1.00 97.06 81 ALA A N 1
ATOM 634 C CA . ALA A 1 81 ? -3.125 1.929 0.010 1.00 97.06 81 ALA A CA 1
ATOM 635 C C . ALA A 1 81 ? -3.495 1.421 1.419 1.00 97.06 81 ALA A C 1
ATOM 637 O O . ALA A 1 81 ? -3.902 2.206 2.276 1.00 97.06 81 ALA A O 1
ATOM 638 N N . ILE A 1 82 ? -3.353 0.122 1.687 1.00 96.81 82 ILE A N 1
ATOM 639 C CA . ILE A 1 82 ? -3.664 -0.512 2.980 1.00 96.81 82 ILE A CA 1
ATOM 640 C C . ILE A 1 82 ? -2.383 -0.697 3.813 1.00 96.81 82 ILE A C 1
ATOM 642 O O . ILE A 1 82 ? -1.436 -1.310 3.311 1.00 96.81 82 ILE A O 1
ATOM 646 N N . PRO A 1 83 ? -2.334 -0.250 5.085 1.00 96.31 83 PRO A N 1
ATOM 647 C CA . PRO A 1 83 ? -1.218 -0.553 5.979 1.00 96.31 83 PRO A CA 1
ATOM 648 C C . PRO A 1 83 ? -1.118 -2.049 6.281 1.00 96.31 83 PRO A C 1
ATOM 650 O O . PRO A 1 83 ? -2.098 -2.676 6.670 1.00 96.31 83 PRO A O 1
ATOM 653 N N . LEU A 1 84 ? 0.086 -2.613 6.204 1.00 94.75 84 LEU A N 1
ATOM 654 C CA . LEU A 1 84 ? 0.288 -4.045 6.462 1.00 94.75 84 LEU A CA 1
ATOM 655 C C . LEU A 1 84 ? 0.035 -4.469 7.902 1.00 94.75 84 LEU A C 1
ATOM 657 O O . LEU A 1 84 ? -0.279 -5.631 8.149 1.00 94.75 84 LEU A O 1
ATOM 661 N N . THR A 1 85 ? 0.134 -3.532 8.843 1.00 93.56 85 THR A N 1
ATOM 662 C CA . THR A 1 85 ? -0.125 -3.778 10.262 1.00 93.56 85 THR A CA 1
ATOM 663 C C . THR A 1 85 ? -1.528 -4.348 10.498 1.00 93.56 85 THR A C 1
ATOM 665 O O . THR A 1 85 ? -1.719 -5.111 11.439 1.00 93.56 85 THR A O 1
ATOM 668 N N . ILE A 1 86 ? -2.501 -4.070 9.616 1.00 94.56 86 ILE A N 1
ATOM 669 C CA . ILE A 1 86 ? -3.860 -4.610 9.759 1.00 94.56 86 ILE A CA 1
ATOM 670 C C . ILE A 1 86 ? -3.906 -6.140 9.630 1.00 94.56 86 ILE A C 1
ATOM 672 O O . ILE A 1 86 ? -4.693 -6.792 10.313 1.00 94.56 86 ILE A O 1
ATOM 676 N N . PHE A 1 87 ? -3.025 -6.739 8.823 1.00 91.38 87 PHE A N 1
ATOM 677 C CA . PHE A 1 87 ? -2.974 -8.193 8.636 1.00 91.38 87 PHE A CA 1
ATOM 678 C C . PHE A 1 87 ? -2.374 -8.930 9.842 1.00 91.38 87 PHE A C 1
ATOM 680 O O . PHE A 1 87 ? -2.507 -10.145 9.938 1.00 91.38 87 PHE A O 1
ATOM 687 N N . GLN A 1 88 ? -1.762 -8.200 10.781 1.00 90.19 88 GLN A N 1
ATOM 688 C CA . GLN A 1 88 ? -1.258 -8.737 12.049 1.00 90.19 88 GLN A CA 1
ATOM 689 C C . GLN A 1 88 ? -2.283 -8.629 13.189 1.00 90.19 88 GLN A C 1
ATOM 691 O O . GLN A 1 88 ? -2.071 -9.204 14.251 1.00 90.19 88 GLN A O 1
ATOM 696 N N . SER A 1 89 ? -3.379 -7.894 12.978 1.00 92.88 89 SER A N 1
ATOM 697 C CA . SER A 1 89 ? -4.442 -7.709 13.970 1.00 92.88 89 SER A CA 1
ATOM 698 C C . SER A 1 89 ? -5.436 -8.872 13.994 1.00 92.88 89 SER A C 1
ATOM 700 O O . SER A 1 89 ? -5.518 -9.658 13.038 1.00 92.88 89 SER A O 1
ATOM 702 N N . ASP A 1 90 ? -6.222 -8.945 15.070 1.00 94.69 90 ASP A N 1
ATOM 703 C CA . ASP A 1 90 ? -7.305 -9.916 15.227 1.00 94.69 90 ASP A CA 1
ATOM 704 C C . ASP A 1 90 ? -8.289 -9.873 14.055 1.00 94.69 90 ASP A C 1
ATOM 706 O O . ASP A 1 90 ? -8.585 -8.814 13.495 1.00 94.69 90 ASP A O 1
ATOM 710 N N . GLN A 1 91 ? -8.842 -11.034 13.697 1.00 92.81 91 GLN A N 1
ATOM 711 C CA . GLN A 1 91 ? -9.688 -11.172 12.510 1.00 92.81 91 GLN A CA 1
ATOM 712 C C . GLN A 1 91 ? -10.898 -10.224 12.526 1.00 92.81 91 GLN A C 1
ATOM 714 O O . GLN A 1 91 ? -11.259 -9.671 11.490 1.00 92.81 91 GLN A O 1
ATOM 719 N N . SER A 1 92 ? -11.522 -10.007 13.687 1.00 94.19 92 SER A N 1
ATOM 720 C CA . SER A 1 92 ? -12.669 -9.100 13.832 1.00 94.19 92 SER A CA 1
ATOM 721 C C . SER A 1 92 ? -12.293 -7.646 13.532 1.00 94.19 92 SER A C 1
ATOM 723 O O . SER A 1 92 ? -12.983 -6.976 12.762 1.00 94.19 92 SER A O 1
ATOM 725 N N . VAL A 1 93 ? -11.170 -7.185 14.086 1.00 95.44 93 VAL A N 1
ATOM 726 C CA . VAL A 1 93 ? -10.634 -5.830 13.901 1.00 95.44 93 VAL A CA 1
ATOM 727 C C . VAL A 1 93 ? -10.203 -5.622 12.452 1.00 95.44 93 VAL A C 1
ATOM 729 O O . VAL A 1 93 ? -10.607 -4.649 11.813 1.00 95.44 93 VAL A O 1
ATOM 732 N N . ARG A 1 94 ? -9.464 -6.587 11.898 1.00 94.56 94 ARG A N 1
ATOM 733 C CA . ARG A 1 94 ? -9.052 -6.609 10.493 1.00 94.56 94 ARG A CA 1
ATOM 734 C C . ARG A 1 94 ? -10.247 -6.493 9.556 1.00 94.56 94 ARG A C 1
ATOM 736 O O . ARG A 1 94 ? -10.263 -5.624 8.689 1.00 94.56 94 ARG A O 1
ATOM 743 N N . ASN A 1 95 ? -11.260 -7.336 9.752 1.00 94.75 95 ASN A N 1
ATOM 744 C CA . ASN A 1 95 ? -12.449 -7.358 8.907 1.00 94.75 95 ASN A CA 1
ATOM 745 C C . ASN A 1 95 ? -13.207 -6.032 8.958 1.00 94.75 95 ASN A C 1
ATOM 747 O O . ASN A 1 95 ? -13.652 -5.542 7.922 1.00 94.75 95 ASN A O 1
ATOM 751 N N . TYR A 1 96 ? -13.342 -5.443 10.146 1.00 95.56 96 TYR A N 1
ATOM 752 C CA . TYR A 1 96 ? -14.002 -4.154 10.318 1.00 95.56 96 TYR A CA 1
ATOM 753 C C . TYR A 1 96 ? -13.305 -3.042 9.519 1.00 95.56 96 TYR A C 1
ATOM 755 O O . TYR A 1 96 ? -13.945 -2.381 8.696 1.00 95.56 96 TYR A O 1
ATOM 763 N N . TYR A 1 97 ? -11.990 -2.870 9.696 1.00 96.88 97 TYR A N 1
ATOM 764 C CA . TYR A 1 97 ? -11.246 -1.806 9.014 1.00 96.88 97 TYR A CA 1
ATOM 765 C C . TYR A 1 97 ? -11.102 -2.045 7.512 1.00 96.88 97 TYR A C 1
ATOM 767 O O . TYR A 1 97 ? -11.259 -1.101 6.740 1.00 96.88 97 TYR A O 1
ATOM 775 N N . LEU A 1 98 ? -10.868 -3.286 7.068 1.00 95.56 98 LEU A N 1
ATOM 776 C CA . LEU A 1 98 ? -10.803 -3.594 5.636 1.00 95.56 98 LEU A CA 1
ATOM 777 C C . LEU A 1 98 ? -12.124 -3.265 4.938 1.00 95.56 98 LEU A C 1
ATOM 779 O O . LEU A 1 98 ? -12.110 -2.586 3.915 1.00 95.56 98 LEU A O 1
ATOM 783 N N . ARG A 1 99 ? -13.270 -3.652 5.515 1.00 94.94 99 ARG A N 1
ATOM 784 C CA . ARG A 1 99 ? -14.585 -3.299 4.952 1.00 94.94 99 ARG A CA 1
ATOM 785 C C . ARG A 1 99 ? -14.788 -1.790 4.885 1.00 94.94 99 ARG A C 1
ATOM 787 O O . ARG A 1 99 ? -15.232 -1.279 3.860 1.00 94.94 99 ARG A O 1
ATOM 794 N N . LYS A 1 100 ? -14.410 -1.075 5.948 1.00 95.19 100 LYS A N 1
ATOM 795 C CA . LYS A 1 100 ? -14.513 0.386 6.013 1.00 95.19 100 LYS A CA 1
ATOM 796 C C . LYS A 1 100 ? -13.651 1.081 4.956 1.00 95.19 100 LYS A C 1
ATOM 798 O O . LYS A 1 100 ? -14.131 1.982 4.278 1.00 95.19 100 LYS A O 1
ATOM 803 N N . TRP A 1 101 ? -12.393 0.676 4.811 1.00 95.62 101 TRP A N 1
ATOM 804 C CA . TRP A 1 101 ? -11.427 1.328 3.924 1.00 95.62 101 TRP A CA 1
ATOM 805 C C . TRP A 1 101 ? -11.597 0.978 2.450 1.00 95.62 101 TRP A C 1
ATOM 807 O O . TRP A 1 101 ? -11.237 1.784 1.594 1.00 95.62 101 TRP A O 1
ATOM 817 N N . LEU A 1 102 ? -12.098 -0.221 2.162 1.00 94.31 102 LEU A N 1
ATOM 818 C CA . LEU A 1 102 ? -12.263 -0.733 0.804 1.00 94.31 102 LEU A CA 1
ATOM 819 C C . LEU A 1 102 ? -13.698 -0.613 0.289 1.00 94.31 102 LEU A C 1
ATOM 821 O O . LEU A 1 102 ? -13.958 -0.965 -0.857 1.00 94.31 102 LEU A O 1
ATOM 825 N N . HIS A 1 103 ? -14.608 -0.091 1.118 1.00 93.31 103 HIS A N 1
ATOM 826 C CA . HIS A 1 103 ? -16.040 0.012 0.834 1.00 93.31 103 HIS A CA 1
ATOM 827 C C . HIS A 1 103 ? -16.672 -1.340 0.471 1.00 93.31 103 HIS A C 1
ATOM 829 O O . HIS A 1 103 ? -17.543 -1.412 -0.393 1.00 93.31 103 HIS A O 1
ATOM 835 N N . LEU A 1 104 ? -16.225 -2.405 1.144 1.00 91.44 104 LEU A N 1
ATOM 836 C CA . LEU A 1 104 ? -16.703 -3.763 0.900 1.00 91.44 104 LEU A CA 1
ATOM 837 C C . LEU A 1 104 ? -17.971 -4.060 1.705 1.00 91.44 104 LEU A C 1
ATOM 839 O O . LEU A 1 104 ? -18.054 -3.814 2.913 1.00 91.44 104 LEU A O 1
ATOM 843 N N . SER A 1 105 ? -18.936 -4.663 1.026 1.00 90.94 105 SER A N 1
ATOM 844 C CA . SER A 1 105 ? -20.136 -5.267 1.596 1.00 90.94 105 SER A CA 1
ATOM 845 C C . SER A 1 105 ? -19.800 -6.501 2.434 1.00 90.94 105 SER A C 1
ATOM 847 O O . SER A 1 105 ? -18.741 -7.103 2.274 1.00 90.94 105 SER A O 1
ATOM 849 N N . ILE A 1 106 ? -20.716 -6.919 3.319 1.00 87.69 106 ILE A N 1
ATOM 850 C CA . ILE A 1 106 ? -20.517 -8.062 4.234 1.00 87.69 106 ILE A CA 1
ATOM 851 C C . ILE A 1 106 ? -20.235 -9.378 3.479 1.00 87.69 106 ILE A C 1
ATOM 853 O O . ILE A 1 106 ? -19.494 -10.227 3.975 1.00 87.69 106 ILE A O 1
ATOM 857 N N . THR A 1 107 ? -20.782 -9.520 2.274 1.00 86.94 107 THR A N 1
ATOM 858 C CA . THR A 1 107 ? -20.692 -10.718 1.431 1.00 86.94 107 THR A CA 1
ATOM 859 C C . THR A 1 107 ? -19.388 -10.847 0.652 1.00 86.94 107 THR A C 1
ATOM 861 O O . THR A 1 107 ? -19.084 -11.935 0.176 1.00 86.94 107 THR A O 1
ATOM 864 N N . GLU A 1 108 ? -18.628 -9.764 0.491 1.00 89.50 108 GLU A N 1
ATOM 865 C CA . GLU A 1 108 ? -17.374 -9.804 -0.261 1.00 89.50 108 GLU A CA 1
ATOM 866 C C . GLU A 1 108 ? -16.253 -10.487 0.527 1.00 89.50 108 GLU A C 1
ATOM 868 O O . GLU A 1 108 ? -16.165 -10.365 1.757 1.00 89.50 108 GLU A O 1
ATOM 873 N N . SER A 1 109 ? -15.403 -11.206 -0.214 1.00 89.75 109 SER A N 1
ATOM 874 C CA . SER A 1 109 ? -14.214 -11.871 0.313 1.00 89.75 109 SER A CA 1
ATOM 875 C C . SER A 1 109 ? -13.247 -10.850 0.907 1.00 89.75 109 SER A C 1
ATOM 877 O O . SER A 1 109 ? -13.060 -9.753 0.380 1.00 89.75 109 SER A O 1
ATOM 879 N N . LEU A 1 110 ? -12.632 -11.235 2.021 1.00 91.44 110 LEU A N 1
ATOM 880 C CA . LEU A 1 110 ? -11.559 -10.487 2.672 1.00 91.44 110 LEU A CA 1
ATOM 881 C C . LEU A 1 110 ? -10.229 -11.239 2.582 1.00 91.44 110 LEU A C 1
ATOM 883 O O . LEU A 1 110 ? -9.314 -10.961 3.361 1.00 91.44 110 LEU A O 1
ATOM 887 N N . ASP A 1 111 ? -10.139 -12.207 1.666 1.00 91.69 111 ASP A N 1
ATOM 888 C CA . ASP A 1 111 ? -8.878 -12.872 1.384 1.00 91.69 111 ASP A CA 1
ATOM 889 C C . ASP A 1 111 ? -7.874 -11.873 0.797 1.00 91.69 111 ASP A C 1
ATOM 891 O O . ASP A 1 111 ? -8.212 -10.985 0.009 1.00 91.69 111 ASP A O 1
ATOM 895 N N . LEU A 1 112 ? -6.612 -12.015 1.194 1.00 92.38 112 LEU A N 1
ATOM 896 C CA . LEU A 1 112 ? -5.537 -11.126 0.778 1.00 92.38 112 LEU A CA 1
ATOM 897 C C . LEU A 1 112 ? -5.403 -11.114 -0.750 1.00 92.38 112 LEU A C 1
ATOM 899 O O . LEU A 1 112 ? -5.289 -10.041 -1.339 1.00 92.38 112 LEU A O 1
ATOM 903 N N . ARG A 1 113 ? -5.443 -12.286 -1.396 1.00 93.56 113 ARG A N 1
ATOM 904 C CA . ARG A 1 113 ? -5.277 -12.408 -2.856 1.00 93.56 113 ARG A CA 1
ATOM 905 C C . ARG A 1 113 ? -6.422 -11.759 -3.626 1.00 93.56 113 ARG A C 1
ATOM 907 O O . ARG A 1 113 ? -6.175 -11.193 -4.688 1.00 93.56 113 ARG A O 1
ATOM 914 N N . ASP A 1 114 ? -7.627 -11.769 -3.062 1.00 92.88 114 ASP A N 1
ATOM 915 C CA . ASP A 1 114 ? -8.799 -11.109 -3.642 1.00 92.88 114 ASP A CA 1
ATOM 916 C C . ASP A 1 114 ? -8.742 -9.585 -3.487 1.00 92.88 114 ASP A C 1
ATOM 918 O O . ASP A 1 114 ? -9.229 -8.853 -4.348 1.00 92.88 114 ASP A O 1
ATOM 922 N N . ILE A 1 115 ? -8.134 -9.095 -2.402 1.00 94.56 115 ILE A N 1
ATOM 923 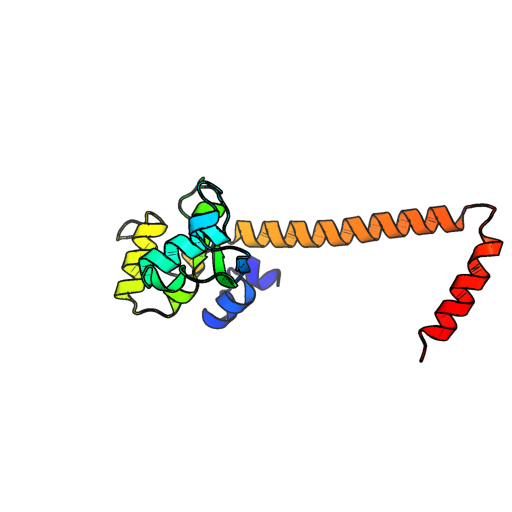C CA . ILE A 1 115 ? -8.007 -7.661 -2.117 1.00 94.56 115 ILE A CA 1
ATOM 924 C C . ILE A 1 115 ? -6.935 -7.001 -2.989 1.00 94.56 115 ILE A C 1
ATOM 926 O O . ILE A 1 115 ? -7.080 -5.831 -3.343 1.00 94.56 115 ILE A O 1
ATOM 930 N N . LEU A 1 116 ? -5.841 -7.692 -3.308 1.00 95.62 116 LEU A N 1
ATOM 931 C CA . LEU A 1 116 ? -4.684 -7.095 -3.980 1.00 95.62 116 LEU A CA 1
ATOM 932 C C . LEU A 1 116 ? -4.969 -6.670 -5.430 1.00 95.62 116 LEU A C 1
ATOM 934 O O . LEU A 1 116 ? -5.650 -7.351 -6.196 1.00 95.62 116 LEU A O 1
ATOM 938 N N . ASP A 1 117 ? -4.387 -5.538 -5.833 1.00 96.12 117 ASP A N 1
ATOM 939 C CA . ASP A 1 117 ? -4.375 -5.099 -7.233 1.00 96.12 117 ASP A CA 1
ATOM 940 C C . ASP A 1 117 ? -3.202 -5.712 -7.999 1.00 96.12 117 ASP A C 1
ATOM 942 O O . ASP A 1 117 ? -2.148 -5.097 -8.167 1.00 96.12 117 ASP A O 1
ATOM 946 N N . TRP A 1 118 ? -3.390 -6.941 -8.474 1.00 95.38 118 TRP A N 1
ATOM 947 C CA . TRP A 1 118 ? -2.391 -7.652 -9.272 1.00 95.38 118 TRP A CA 1
ATOM 948 C C . TRP A 1 118 ? -1.977 -6.887 -10.529 1.00 95.38 118 TRP A C 1
ATOM 950 O O . TRP A 1 118 ? -0.786 -6.823 -10.831 1.00 95.38 118 TRP A O 1
ATOM 960 N N . ASN A 1 119 ? -2.923 -6.230 -11.208 1.00 94.69 119 ASN A N 1
ATOM 961 C CA . ASN A 1 119 ? -2.631 -5.435 -12.402 1.00 94.69 119 ASN A CA 1
ATOM 962 C C . ASN A 1 119 ? -1.707 -4.262 -12.071 1.00 94.69 119 ASN A C 1
ATOM 964 O O . ASN A 1 119 ? -0.715 -4.059 -12.765 1.00 94.69 119 ASN A O 1
ATOM 968 N N . TYR A 1 120 ? -1.949 -3.555 -10.962 1.00 95.06 120 TYR A N 1
ATOM 969 C CA . TYR A 1 120 ? -1.041 -2.502 -10.495 1.00 95.06 120 TYR A CA 1
ATOM 970 C C . TYR A 1 120 ? 0.394 -3.017 -10.301 1.00 95.06 120 TYR A C 1
ATOM 972 O O . TYR A 1 120 ? 1.354 -2.357 -10.710 1.00 95.06 120 TYR A O 1
ATOM 980 N N . TYR A 1 121 ? 0.563 -4.191 -9.686 1.00 95.25 121 TYR A N 1
ATOM 981 C CA . TYR A 1 121 ? 1.891 -4.764 -9.459 1.00 95.25 121 TYR A CA 1
ATOM 982 C C . TYR A 1 121 ? 2.561 -5.235 -10.757 1.00 95.25 121 TYR A C 1
ATOM 984 O O . TYR A 1 121 ? 3.762 -5.006 -10.932 1.00 95.25 121 TYR A O 1
ATOM 992 N N . ILE A 1 122 ? 1.798 -5.824 -11.682 1.00 94.81 122 ILE A N 1
ATOM 993 C CA . ILE A 1 122 ? 2.271 -6.225 -13.014 1.00 94.81 122 ILE A CA 1
ATOM 994 C C . ILE A 1 122 ? 2.713 -4.996 -13.818 1.00 94.81 122 ILE A C 1
ATOM 996 O O . ILE A 1 122 ? 3.841 -4.958 -14.309 1.00 94.81 122 ILE A O 1
ATOM 1000 N N . ASP A 1 123 ? 1.887 -3.951 -13.886 1.00 94.62 123 ASP A N 1
ATOM 1001 C CA . ASP A 1 123 ? 2.185 -2.717 -14.621 1.00 94.62 123 ASP A CA 1
ATOM 1002 C C . ASP A 1 123 ? 3.408 -1.997 -14.057 1.00 94.62 123 ASP A C 1
ATOM 1004 O O . ASP A 1 123 ? 4.252 -1.485 -14.803 1.00 94.62 123 ASP A O 1
ATOM 1008 N N . ARG A 1 124 ? 3.553 -1.988 -12.728 1.00 93.94 124 ARG A N 1
ATOM 1009 C CA . ARG A 1 124 ? 4.732 -1.432 -12.061 1.00 93.94 124 ARG A CA 1
ATOM 1010 C C . ARG A 1 124 ? 5.996 -2.207 -12.423 1.00 93.94 124 ARG A C 1
ATOM 1012 O O . ARG A 1 124 ? 7.023 -1.579 -12.695 1.00 93.94 124 ARG A O 1
ATOM 1019 N N . LEU A 1 125 ? 5.939 -3.541 -12.424 1.00 93.31 125 LEU A N 1
ATOM 1020 C CA . LEU A 1 125 ? 7.074 -4.377 -12.812 1.00 93.31 125 LEU A CA 1
ATOM 1021 C C . LEU A 1 125 ? 7.432 -4.156 -14.285 1.00 93.31 125 LEU A C 1
ATOM 1023 O O . LEU A 1 125 ? 8.594 -3.889 -14.588 1.00 93.31 125 LEU A O 1
ATOM 1027 N N . ASN A 1 126 ? 6.440 -4.174 -15.176 1.00 93.81 126 ASN A N 1
ATOM 1028 C CA . ASN A 1 126 ? 6.619 -3.915 -16.604 1.00 93.81 126 ASN A CA 1
ATOM 1029 C C . ASN A 1 126 ? 7.260 -2.545 -16.843 1.00 93.81 126 ASN A C 1
ATOM 1031 O O . ASN A 1 126 ? 8.253 -2.441 -17.560 1.00 93.81 126 ASN A O 1
ATOM 1035 N N . SER A 1 127 ? 6.763 -1.506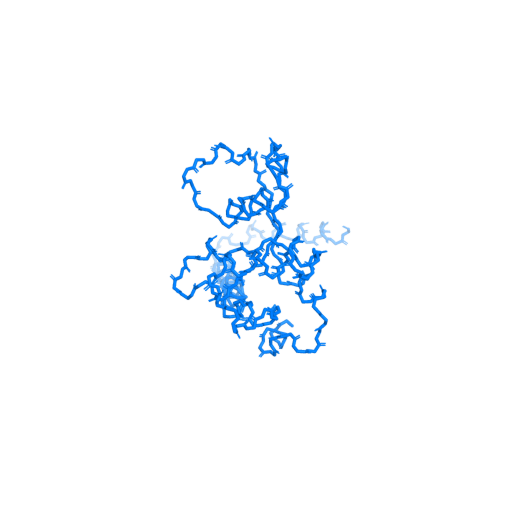 -16.171 1.00 94.44 127 SER A N 1
ATOM 1036 C CA . SER A 1 127 ? 7.328 -0.155 -16.240 1.00 94.44 127 SER A CA 1
ATOM 1037 C C . SER A 1 127 ? 8.778 -0.103 -15.750 1.00 94.44 127 SER A C 1
ATOM 1039 O O . SER A 1 127 ? 9.590 0.648 -16.287 1.00 94.44 127 SER A O 1
ATOM 1041 N N . CYS A 1 128 ? 9.121 -0.879 -14.719 1.00 93.56 128 CYS A N 1
ATOM 1042 C CA . CYS A 1 128 ? 10.487 -0.968 -14.208 1.00 93.56 128 CYS A CA 1
ATOM 1043 C C . CYS A 1 128 ? 11.416 -1.631 -15.234 1.00 93.56 128 CYS A C 1
ATOM 1045 O O . CYS A 1 128 ? 12.446 -1.062 -15.593 1.00 93.56 128 CYS A O 1
ATOM 1047 N N . VAL A 1 129 ? 11.010 -2.785 -15.770 1.00 93.81 129 VAL A N 1
ATOM 1048 C CA . VAL A 1 129 ? 11.763 -3.519 -16.797 1.00 93.81 129 VAL A CA 1
ATOM 1049 C C . VAL A 1 129 ? 11.952 -2.664 -18.049 1.00 93.81 129 VAL A C 1
ATOM 1051 O O . VAL A 1 129 ? 13.071 -2.543 -18.539 1.00 93.81 129 VAL A O 1
ATOM 1054 N N . GLN A 1 130 ? 10.897 -2.004 -18.531 1.00 93.00 130 GLN A N 1
ATOM 1055 C CA . GLN A 1 130 ? 10.972 -1.115 -19.692 1.00 93.00 130 GLN A CA 1
ATOM 1056 C C . GLN A 1 130 ? 11.967 0.027 -19.482 1.00 93.00 130 GLN A C 1
ATOM 1058 O O . GLN A 1 130 ? 12.769 0.297 -20.372 1.00 93.00 130 GLN A O 1
ATOM 1063 N N . LYS A 1 131 ? 11.966 0.672 -18.306 1.00 94.19 131 LYS A N 1
ATOM 1064 C CA . LYS A 1 131 ? 12.940 1.729 -17.985 1.00 94.19 131 LYS A CA 1
ATOM 1065 C C . LYS A 1 131 ? 14.368 1.205 -18.022 1.00 94.19 131 LYS A C 1
ATOM 1067 O O . LYS A 1 131 ? 15.221 1.852 -18.612 1.00 94.19 131 LYS A O 1
ATOM 1072 N N . ILE A 1 132 ? 14.611 0.031 -17.443 1.00 94.75 132 ILE A N 1
ATOM 1073 C CA . ILE A 1 132 ? 15.929 -0.609 -17.445 1.00 94.75 132 ILE A CA 1
ATOM 1074 C C . ILE A 1 132 ? 16.391 -0.873 -18.886 1.00 94.75 132 ILE A C 1
ATOM 1076 O O . ILE A 1 132 ? 17.468 -0.427 -19.281 1.00 94.75 132 ILE A O 1
ATOM 1080 N N . VAL A 1 133 ? 15.558 -1.541 -19.690 1.00 94.50 133 VAL A N 1
ATOM 1081 C CA . VAL A 1 133 ? 15.863 -1.856 -21.096 1.00 94.50 133 VAL A CA 1
ATOM 1082 C C . VAL A 1 133 ? 16.110 -0.585 -21.904 1.00 94.50 133 VAL A C 1
ATOM 1084 O O . VAL A 1 133 ? 17.094 -0.505 -22.639 1.00 94.50 133 VAL A O 1
ATOM 1087 N N . TYR A 1 134 ? 15.255 0.426 -21.745 1.00 94.62 134 TYR A N 1
ATOM 1088 C CA . TYR A 1 134 ? 15.397 1.706 -22.426 1.00 94.62 134 TYR A CA 1
ATOM 1089 C C . TYR A 1 134 ? 16.708 2.402 -22.047 1.00 94.62 134 TYR A C 1
ATOM 1091 O O . TYR A 1 134 ? 17.467 2.790 -22.932 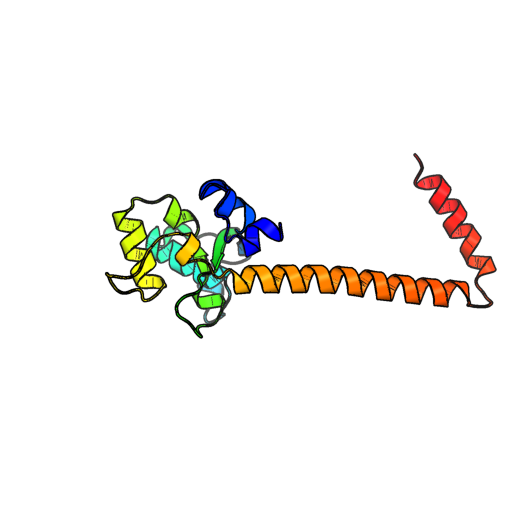1.00 94.62 134 TYR A O 1
ATOM 1099 N N . THR A 1 135 ? 17.024 2.502 -20.751 1.00 92.50 135 THR A N 1
ATOM 1100 C CA . THR A 1 135 ? 18.268 3.122 -20.276 1.00 92.50 135 THR A CA 1
ATOM 1101 C C . THR A 1 135 ? 19.495 2.434 -20.865 1.00 92.50 135 THR A C 1
ATOM 1103 O O . THR A 1 135 ? 20.368 3.122 -21.390 1.00 92.50 135 THR A O 1
ATOM 1106 N N . TYR A 1 136 ? 19.560 1.100 -20.848 1.00 92.56 136 TYR A N 1
ATOM 1107 C CA . TYR A 1 136 ? 20.694 0.381 -21.436 1.00 92.56 136 TYR A CA 1
ATOM 1108 C C . TYR A 1 136 ? 20.784 0.557 -22.949 1.00 92.56 136 TYR A C 1
ATOM 1110 O O . TYR A 1 136 ? 21.878 0.768 -23.466 1.00 92.56 136 TYR A O 1
ATOM 1118 N N . SER A 1 137 ? 19.651 0.517 -23.651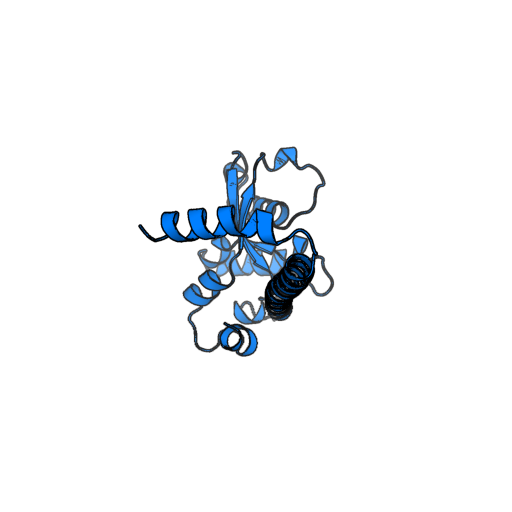 1.00 91.81 137 SER A N 1
ATOM 1119 C CA . SER A 1 137 ? 19.611 0.699 -25.106 1.00 91.81 137 SER A CA 1
ATOM 1120 C C . SER A 1 137 ? 20.133 2.080 -25.508 1.00 91.81 137 SER A C 1
ATOM 1122 O O . SER A 1 137 ? 20.965 2.196 -26.406 1.00 91.81 137 SER A O 1
ATOM 1124 N N . VAL A 1 138 ? 19.704 3.125 -24.793 1.00 94.00 138 VAL A N 1
ATOM 1125 C CA . VAL A 1 138 ? 20.156 4.502 -25.017 1.00 94.00 138 VAL A CA 1
ATOM 1126 C C . VAL A 1 138 ? 21.644 4.644 -24.701 1.00 94.00 138 VAL A C 1
ATOM 1128 O O . VAL A 1 138 ? 22.394 5.150 -25.532 1.00 94.00 138 VAL A O 1
ATOM 1131 N N . VAL A 1 139 ? 22.103 4.161 -23.541 1.00 94.19 139 VAL A N 1
ATOM 1132 C CA . VAL A 1 139 ? 23.528 4.218 -23.161 1.00 94.19 139 VAL A CA 1
ATOM 1133 C C . VAL A 1 139 ? 24.403 3.495 -24.186 1.00 94.19 139 VAL A C 1
ATOM 1135 O O . VAL A 1 139 ? 25.427 4.034 -24.597 1.00 94.19 139 VAL A O 1
ATOM 1138 N N . PHE A 1 140 ? 23.987 2.315 -24.649 1.00 91.88 140 PHE A N 1
ATOM 1139 C CA . PHE A 1 140 ? 24.702 1.561 -25.676 1.00 91.88 140 PHE A CA 1
ATOM 1140 C C . PHE A 1 140 ? 24.826 2.351 -26.987 1.00 91.88 140 PHE A C 1
ATOM 1142 O O . PHE A 1 140 ? 25.922 2.467 -27.536 1.00 91.88 140 PHE A O 1
ATOM 1149 N N . GLN A 1 141 ? 23.734 2.966 -27.448 1.00 91.38 141 GLN A N 1
ATOM 1150 C CA . GLN A 1 141 ? 23.743 3.802 -28.647 1.00 91.38 141 GLN A CA 1
ATOM 1151 C C . GLN A 1 141 ? 24.677 5.016 -28.496 1.00 91.38 141 GLN A C 1
ATOM 1153 O O . GLN A 1 141 ? 25.468 5.297 -29.397 1.00 91.38 141 GLN A O 1
ATOM 1158 N N . TYR A 1 142 ? 24.646 5.710 -27.352 1.00 90.81 142 TYR A N 1
ATOM 1159 C CA . TYR A 1 142 ? 25.561 6.825 -27.075 1.00 90.81 142 TYR A CA 1
ATOM 1160 C C . TYR A 1 142 ? 27.030 6.394 -27.082 1.00 90.81 142 TYR A C 1
ATOM 1162 O O . TYR A 1 142 ? 27.861 7.093 -27.659 1.00 90.81 142 TYR A O 1
ATOM 1170 N N . LEU A 1 143 ? 27.357 5.245 -26.482 1.00 90.06 143 LEU A N 1
ATOM 1171 C CA . LEU A 1 143 ? 28.720 4.708 -26.490 1.00 90.06 143 LEU A CA 1
ATOM 1172 C C . LEU A 1 143 ? 29.190 4.381 -27.912 1.00 90.06 143 LEU A C 1
ATOM 1174 O O . LEU A 1 143 ? 30.326 4.695 -28.262 1.00 90.06 143 LEU A O 1
ATOM 1178 N N . GLN A 1 144 ? 28.315 3.823 -28.754 1.00 89.56 144 GLN A N 1
ATOM 1179 C CA . GLN A 1 144 ? 28.632 3.559 -30.157 1.00 89.56 144 GLN A CA 1
ATOM 1180 C C . GLN A 1 144 ? 28.905 4.854 -30.938 1.00 89.56 144 GLN A C 1
ATOM 1182 O O . GLN A 1 144 ? 29.867 4.908 -31.701 1.00 89.56 144 GLN A O 1
ATOM 1187 N N . TYR A 1 145 ? 28.118 5.913 -30.720 1.00 86.00 145 TYR A N 1
ATOM 1188 C CA . TYR A 1 145 ? 28.397 7.226 -31.316 1.00 86.00 145 TYR A CA 1
ATOM 1189 C C . TYR A 1 145 ? 29.715 7.824 -30.825 1.00 86.00 145 TYR A C 1
ATOM 1191 O O . TYR A 1 145 ? 30.464 8.377 -31.627 1.00 86.00 145 TYR A O 1
ATOM 1199 N N . LEU A 1 146 ? 30.015 7.700 -29.529 1.00 82.62 146 LEU A N 1
ATOM 1200 C CA . LEU A 1 146 ? 31.247 8.215 -28.934 1.00 82.62 146 LEU A CA 1
ATOM 1201 C C . LEU A 1 146 ? 32.481 7.557 -29.575 1.00 82.62 146 LEU A C 1
ATOM 1203 O O . LEU A 1 146 ? 33.407 8.263 -29.961 1.00 82.62 146 LEU A O 1
ATOM 1207 N N . LEU A 1 147 ? 32.453 6.231 -29.764 1.00 78.94 147 LEU A N 1
ATOM 1208 C CA . LEU A 1 147 ? 33.518 5.455 -30.419 1.00 78.94 147 LEU A CA 1
ATOM 1209 C C . LEU A 1 147 ? 33.755 5.847 -31.888 1.00 78.94 147 LEU A C 1
ATOM 1211 O O . LEU A 1 147 ? 34.842 5.619 -32.411 1.00 78.94 147 LEU A O 1
ATOM 1215 N N . LEU A 1 148 ? 32.755 6.429 -32.555 1.00 79.06 148 LEU A N 1
ATOM 1216 C CA . LEU A 1 148 ? 32.842 6.880 -33.947 1.00 79.06 148 LEU A CA 1
ATOM 1217 C C . LEU A 1 148 ? 33.353 8.326 -34.086 1.00 79.06 148 LEU A C 1
ATOM 1219 O O . LEU A 1 148 ? 33.567 8.786 -35.209 1.00 79.06 148 LEU A O 1
ATOM 1223 N N . LEU A 1 149 ? 33.554 9.061 -32.984 1.00 79.19 149 LEU A N 1
ATOM 1224 C CA . LEU A 1 149 ? 34.076 10.426 -33.045 1.00 79.19 149 LEU A CA 1
ATOM 1225 C C . LEU A 1 149 ? 35.571 10.425 -33.420 1.00 79.19 149 LEU A C 1
ATOM 1227 O O . LEU A 1 149 ? 36.368 9.738 -32.784 1.00 79.19 149 LEU A O 1
ATOM 1231 N N . PRO A 1 150 ? 36.008 11.262 -34.378 1.00 69.19 150 PRO A N 1
ATOM 1232 C CA . PRO A 1 150 ? 37.392 11.279 -34.871 1.00 69.19 150 PRO A CA 1
ATOM 1233 C C . PRO A 1 150 ? 38.443 11.711 -33.826 1.00 69.19 150 PRO A C 1
ATOM 1235 O O . PRO A 1 150 ? 39.637 11.556 -34.061 1.00 69.19 150 PRO A O 1
ATOM 1238 N N . TYR A 1 151 ? 38.019 12.219 -32.663 1.00 59.00 151 TYR A N 1
ATOM 1239 C CA . TYR A 1 151 ? 38.886 12.623 -31.545 1.00 59.00 151 TYR A CA 1
ATOM 1240 C C . TYR A 1 151 ? 39.023 11.555 -30.444 1.00 59.00 151 TYR A C 1
ATOM 1242 O O . TYR A 1 151 ? 39.649 11.806 -29.414 1.00 59.00 151 TYR A O 1
ATOM 1250 N N . PHE A 1 152 ? 38.488 10.347 -30.656 1.00 54.44 152 PHE A N 1
ATOM 1251 C CA . PHE A 1 152 ? 38.555 9.260 -29.678 1.00 54.44 152 PHE A CA 1
ATOM 1252 C C . PHE A 1 152 ? 39.960 8.765 -29.267 1.00 54.44 152 PHE A C 1
ATOM 1254 O O . PHE A 1 152 ? 40.075 8.307 -28.127 1.00 54.44 152 PHE A O 1
ATOM 1261 N N . PRO A 1 153 ? 41.052 8.861 -30.067 1.00 52.69 153 PRO A N 1
ATOM 1262 C CA . PRO A 1 153 ? 42.339 8.313 -29.628 1.00 52.69 153 PRO A CA 1
ATOM 1263 C C . PRO A 1 153 ? 42.973 9.039 -28.427 1.00 52.69 153 PRO A C 1
ATOM 1265 O O . PRO A 1 153 ? 43.915 8.507 -27.857 1.00 52.69 153 PRO A O 1
ATOM 1268 N N . PHE A 1 154 ? 42.445 10.185 -27.976 1.00 51.75 154 PHE A N 1
ATOM 1269 C CA . PHE A 1 154 ? 42.920 10.863 -26.757 1.00 51.75 154 PHE A CA 1
ATOM 1270 C C . PHE A 1 154 ? 42.204 10.431 -25.461 1.00 51.75 154 PHE A C 1
ATOM 1272 O O . PHE A 1 154 ? 42.661 10.766 -24.372 1.00 51.75 154 PHE A O 1
ATOM 1279 N N . VAL A 1 155 ? 41.090 9.691 -25.542 1.00 53.28 155 VAL A N 1
ATOM 1280 C CA . VAL A 1 155 ? 40.291 9.284 -24.361 1.00 53.28 155 VAL A CA 1
ATOM 1281 C C . VAL A 1 155 ? 40.585 7.838 -23.931 1.00 53.28 155 VAL A C 1
ATOM 1283 O O . VAL A 1 155 ? 40.334 7.462 -22.784 1.00 53.28 155 VAL A O 1
ATOM 1286 N N . VAL A 1 156 ? 41.172 7.028 -24.819 1.00 52.88 156 VAL A N 1
ATOM 1287 C CA . VAL A 1 156 ? 41.510 5.621 -24.540 1.00 52.88 156 VAL A CA 1
ATOM 1288 C C . VAL A 1 156 ? 42.577 5.492 -23.446 1.00 52.88 156 VAL A C 1
ATOM 1290 O O . VAL A 1 156 ? 42.491 4.563 -22.644 1.00 52.88 156 VAL A O 1
ATOM 1293 N N . ASP A 1 157 ? 43.494 6.456 -23.313 1.00 52.12 157 ASP A N 1
ATOM 1294 C CA . ASP A 1 157 ? 44.490 6.449 -22.231 1.00 52.12 157 ASP A CA 1
ATOM 1295 C C . ASP A 1 157 ? 43.838 6.513 -20.839 1.00 52.12 157 ASP A C 1
ATOM 1297 O O . ASP A 1 157 ? 44.285 5.843 -19.911 1.00 52.12 157 ASP A O 1
ATOM 1301 N N . TYR A 1 158 ? 42.713 7.219 -20.686 1.00 50.91 158 TYR A N 1
ATOM 1302 C CA . TYR A 1 158 ? 42.022 7.321 -19.395 1.00 50.91 158 TYR A CA 1
ATOM 1303 C C . TYR A 1 158 ? 41.251 6.039 -19.031 1.00 50.91 158 TYR A C 1
ATOM 1305 O O . TYR A 1 158 ? 41.209 5.638 -17.866 1.00 50.91 158 TYR A O 1
ATOM 1313 N N . TYR A 1 159 ? 40.669 5.358 -20.025 1.00 52.75 159 TYR A N 1
ATOM 1314 C CA . TYR A 1 159 ? 39.942 4.101 -19.811 1.00 52.75 159 TYR A CA 1
ATOM 1315 C C . TYR A 1 159 ? 40.873 2.901 -19.615 1.00 52.75 159 TYR A C 1
ATOM 1317 O O . TYR A 1 159 ? 40.551 2.021 -18.814 1.00 52.75 159 TYR A O 1
ATOM 1325 N N . LEU A 1 160 ? 42.046 2.875 -20.262 1.00 52.47 160 LEU A N 1
ATOM 1326 C CA . LEU A 1 160 ? 43.050 1.843 -19.998 1.00 52.47 160 LEU A CA 1
ATOM 1327 C C . LEU A 1 160 ? 43.585 1.968 -18.560 1.00 52.47 160 LEU A C 1
ATOM 1329 O O . LEU A 1 160 ? 43.637 0.967 -17.846 1.00 52.47 160 LEU A O 1
ATOM 1333 N N . ILE A 1 161 ? 43.855 3.196 -18.094 1.00 52.66 161 ILE A N 1
ATOM 1334 C CA . ILE A 1 161 ? 44.299 3.488 -16.718 1.00 52.66 161 ILE A CA 1
ATOM 1335 C C . ILE A 1 161 ? 43.225 3.113 -15.678 1.00 52.66 161 ILE A C 1
ATOM 1337 O O . ILE A 1 161 ? 43.549 2.507 -14.656 1.00 52.66 161 ILE A O 1
ATOM 1341 N N . MET A 1 162 ? 41.942 3.381 -15.943 1.00 48.88 162 MET A N 1
ATOM 1342 C CA . MET A 1 162 ? 40.854 2.999 -15.026 1.00 48.88 162 MET A CA 1
ATOM 1343 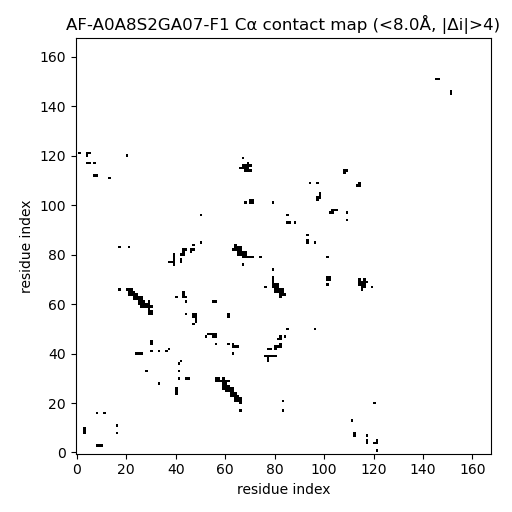C C . MET A 1 162 ? 40.536 1.494 -15.031 1.00 48.88 162 MET A C 1
ATOM 1345 O O . MET A 1 162 ? 40.163 0.945 -13.995 1.00 48.88 162 MET A O 1
ATOM 1349 N N . SER A 1 163 ? 40.727 0.794 -16.155 1.00 48.16 163 SER A N 1
ATOM 1350 C CA . SER A 1 163 ? 40.539 -0.666 -16.228 1.00 48.16 163 SER A CA 1
ATOM 1351 C C . SER A 1 163 ? 41.601 -1.455 -15.448 1.00 48.16 163 SER A C 1
ATOM 1353 O O . SER A 1 163 ? 41.330 -2.568 -14.995 1.00 48.16 163 SER A O 1
ATOM 1355 N N . VAL A 1 164 ? 42.783 -0.861 -15.245 1.00 52.53 164 VAL A N 1
ATOM 1356 C CA . VAL A 1 164 ? 43.854 -1.401 -14.393 1.00 52.53 164 VAL A CA 1
ATOM 1357 C C . VAL A 1 164 ? 43.580 -1.121 -12.908 1.00 52.53 164 VAL A C 1
ATOM 1359 O O . VAL A 1 164 ? 43.905 -1.957 -12.070 1.00 52.53 164 VAL A O 1
ATOM 1362 N N . TYR A 1 165 ? 42.921 -0.007 -12.568 1.00 44.72 165 TYR A N 1
ATOM 1363 C CA . TYR A 1 165 ? 42.603 0.353 -11.177 1.00 44.72 165 TYR A CA 1
ATOM 1364 C C . TYR A 1 165 ? 41.383 -0.373 -10.586 1.00 44.72 165 TYR A C 1
ATOM 1366 O O . TYR A 1 165 ? 41.313 -0.549 -9.378 1.00 44.72 165 TYR A O 1
ATOM 1374 N N . LEU A 1 166 ? 40.437 -0.827 -11.413 1.00 41.91 166 LEU A N 1
ATOM 1375 C CA . LEU A 1 166 ? 39.241 -1.571 -10.973 1.00 41.91 166 LEU A CA 1
ATOM 1376 C C . LEU A 1 166 ? 39.437 -3.097 -10.921 1.00 41.91 166 LEU A C 1
ATOM 1378 O O . LEU A 1 166 ? 38.468 -3.844 -10.789 1.00 41.91 166 LEU A O 1
ATOM 1382 N N . ARG A 1 167 ? 40.682 -3.571 -11.052 1.00 43.06 167 ARG A N 1
ATOM 1383 C CA . ARG A 1 167 ? 41.036 -4.997 -11.002 1.00 43.06 167 ARG A CA 1
ATOM 1384 C C . ARG A 1 167 ? 41.791 -5.407 -9.725 1.00 43.06 167 ARG A C 1
ATOM 1386 O O . ARG A 1 167 ? 42.347 -6.503 -9.700 1.00 43.06 167 ARG A O 1
ATOM 1393 N N . TYR A 1 168 ? 41.770 -4.563 -8.690 1.00 38.22 168 TYR A N 1
ATOM 1394 C CA . TYR A 1 168 ? 42.229 -4.855 -7.328 1.00 38.22 168 TYR A CA 1
ATOM 1395 C C . TYR A 1 168 ? 41.163 -4.479 -6.302 1.00 38.22 168 TYR A C 1
ATOM 1397 O O . TYR A 1 168 ? 40.536 -3.411 -6.480 1.00 38.22 168 TYR A O 1
#

Sequence (168 aa):
WLDVLYSHGNDITDKELVELISERRTMSRMLSDYGEQKSTSISTAKRLAEFLGDDVVKDKGLCCRFVIANVPRGAPITERAIPLTIFQSDQSVRNYYLRKWLHLSITESLDLRDILDWNYYIDRLNSCVQ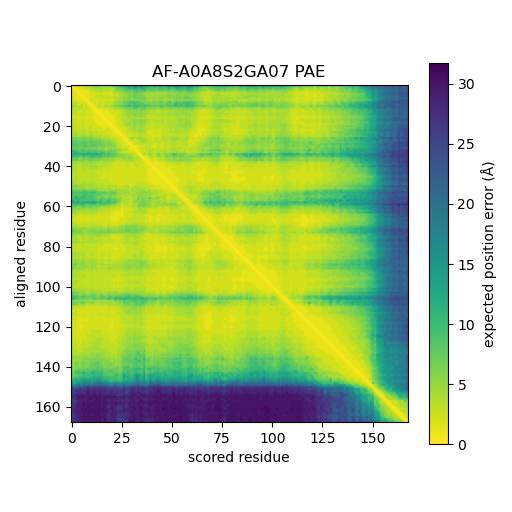KIVYTYSVVFQYLQYLLLLPYFPFVVDYYLIMSVYLRY

Organism: NCBI:txid1234261

Mean predicted aligned error: 8.3 Å

Nearest PDB structures (foldseek):
  8b67-assembly1_A  TM=9.797E-01  e=2.926E-17  Saccharomyces cerevisiae
  8b7e-assembly1_A  TM=9.669E-01  e=2.926E-17  Saccharomyces cerevisiae
  6g0a-assembly1_A  TM=9.776E-01  e=7.982E-17  Saccharomyces cerevisiae S288C
  4m8o-assembly1_A  TM=9.779E-01  e=2.799E-16  Saccharomyces cerevisiae S288C
  8b79-assembly1_A  TM=9.693E-01  e=2.178E-16  Saccharomyces cerevisiae

pLDDT: mean 87.47, std 13.63, range [38.22, 97.25]